Protein AF-A0A3S5FGG3-F1 (afdb_monomer_lite)

Organism: NCBI:txid117903

Secondary structure (DSSP, 8-state):
---------PPPP-S-S--EES-S---EE--TTPPTTPBPEE-EEPPTT---SSSEE-SSB-B--EE--S-TTTT-------SS-BTTEEE-TTT-BEEE--

Foldseek 3Di:
DDDDDDDDDDDDWDQDWDKAWPDPDWDFDDDPPDDFPAFTFGFDADDVPDPDPDRGDRPHGTFTDIFTPTDCVPHTQFFDDDPPDDQQWDAHGRTRIITGHD

Sequence (102 aa):
MTGSIWIEVEVVDVNNHPPVFTSQSYRGYVSENQPAGTPVSALRPARPGSSSSKPWDRNMPLRVQATDRDSPEINGRLLYVLRPPHPFFSLDLHTGLISIVG

Structure (mmCIF, N/CA/C/O backbone):
data_AF-A0A3S5FGG3-F1
#
_entry.id   AF-A0A3S5FGG3-F1
#
loop_
_atom_site.group_PDB
_atom_site.id
_atom_site.type_symbol
_atom_site.label_atom_id
_atom_site.label_alt_id
_atom_site.label_comp_id
_atom_site.label_asym_id
_atom_site.label_entity_id
_atom_site.label_seq_id
_atom_site.pdbx_PDB_ins_code
_atom_site.Cartn_x
_atom_site.Cartn_y
_atom_site.Cartn_z
_atom_site.occupancy
_atom_site.B_iso_or_equiv
_atom_site.auth_seq_id
_atom_site.auth_comp_id
_atom_site.auth_asym_id
_atom_site.auth_atom_id
_atom_site.pdbx_PDB_model_num
ATOM 1 N N . MET A 1 1 ? 28.839 10.401 -53.074 1.00 42.38 1 MET A N 1
ATOM 2 C CA . MET A 1 1 ? 27.374 10.373 -52.889 1.00 42.38 1 MET A CA 1
ATOM 3 C C . MET A 1 1 ? 27.103 9.575 -51.630 1.00 42.38 1 MET A C 1
ATOM 5 O O . MET A 1 1 ? 27.530 8.431 -51.574 1.00 42.38 1 MET A O 1
ATOM 9 N N . THR A 1 2 ? 26.487 10.168 -50.615 1.00 66.31 2 THR A N 1
ATOM 10 C CA . THR A 1 2 ? 26.039 9.448 -49.414 1.00 66.31 2 THR A CA 1
ATOM 11 C C . THR A 1 2 ? 24.535 9.644 -49.297 1.00 66.31 2 THR A C 1
ATOM 13 O O . THR A 1 2 ? 24.064 10.776 -49.369 1.00 66.31 2 THR A O 1
ATOM 16 N N . GLY A 1 3 ? 23.791 8.545 -49.191 1.00 76.75 3 GLY A N 1
ATOM 17 C CA . GLY A 1 3 ? 22.349 8.552 -48.962 1.00 76.75 3 GLY A CA 1
ATOM 18 C C . GLY A 1 3 ? 22.063 8.154 -47.521 1.00 76.75 3 GLY A C 1
ATOM 19 O O . GLY A 1 3 ? 22.668 7.209 -47.019 1.00 76.75 3 GLY A O 1
ATOM 20 N N . SER A 1 4 ? 21.161 8.876 -46.865 1.00 83.88 4 SER A N 1
ATOM 21 C CA . SER A 1 4 ? 20.677 8.540 -45.527 1.00 83.88 4 SER A CA 1
ATOM 22 C C . SER A 1 4 ? 19.269 7.967 -45.632 1.00 83.88 4 SER A C 1
ATOM 24 O O . SER A 1 4 ? 18.427 8.510 -46.344 1.00 83.88 4 SER A O 1
ATOM 26 N N . ILE A 1 5 ? 19.032 6.873 -44.916 1.00 86.44 5 ILE A N 1
ATOM 27 C CA . ILE A 1 5 ? 17.729 6.233 -44.742 1.00 86.44 5 ILE A CA 1
ATOM 28 C C . ILE A 1 5 ? 17.346 6.329 -43.267 1.00 86.44 5 ILE A C 1
ATOM 30 O O . ILE A 1 5 ? 18.194 6.160 -42.390 1.00 86.44 5 ILE A O 1
ATOM 34 N N . TRP A 1 6 ? 16.071 6.599 -43.009 1.00 87.62 6 TRP A N 1
ATOM 35 C CA . TRP A 1 6 ? 15.499 6.562 -41.671 1.00 87.62 6 TRP A CA 1
ATOM 36 C C . TRP A 1 6 ? 14.948 5.170 -41.391 1.00 87.62 6 TRP A C 1
ATOM 38 O O . TRP A 1 6 ? 14.255 4.592 -42.227 1.00 87.62 6 TRP A O 1
ATOM 48 N N . ILE A 1 7 ? 15.278 4.644 -40.217 1.00 89.06 7 ILE A N 1
ATOM 49 C CA . ILE A 1 7 ? 14.749 3.386 -39.701 1.00 89.06 7 ILE A CA 1
ATOM 50 C C . ILE A 1 7 ? 13.952 3.737 -38.453 1.00 89.06 7 ILE A C 1
ATOM 52 O O . ILE A 1 7 ? 14.476 4.387 -37.548 1.00 89.06 7 ILE A O 1
ATOM 56 N N . GLU A 1 8 ? 12.696 3.314 -38.422 1.00 91.12 8 GLU A N 1
ATOM 57 C CA . GLU A 1 8 ? 11.837 3.434 -37.252 1.00 91.12 8 GLU A CA 1
ATOM 58 C C . GLU A 1 8 ? 11.922 2.145 -36.433 1.00 91.12 8 GLU A C 1
ATOM 60 O O . GLU A 1 8 ? 11.856 1.042 -36.979 1.00 91.12 8 GLU A O 1
ATOM 65 N N . VAL A 1 9 ? 12.117 2.291 -35.123 1.00 89.75 9 VAL A N 1
ATOM 66 C CA . VAL A 1 9 ? 12.186 1.178 -34.173 1.00 89.75 9 VAL A CA 1
ATOM 67 C C . VAL A 1 9 ? 11.201 1.463 -33.051 1.00 89.75 9 VAL A C 1
ATOM 69 O O . VAL A 1 9 ? 11.311 2.486 -32.377 1.00 89.75 9 VAL A O 1
ATOM 72 N N . GLU A 1 10 ? 10.263 0.545 -32.843 1.00 88.44 10 GLU A N 1
ATOM 73 C CA . GLU A 1 10 ? 9.333 0.581 -31.719 1.00 88.44 10 GLU A CA 1
ATOM 74 C C . GLU A 1 10 ? 9.930 -0.171 -30.524 1.00 88.44 10 GLU A C 1
ATOM 76 O O . GLU A 1 10 ? 10.421 -1.295 -30.656 1.00 88.44 10 GLU A O 1
ATOM 81 N N . VAL A 1 11 ? 9.899 0.455 -29.348 1.00 84.44 11 VAL A N 1
ATOM 82 C CA . VAL A 1 11 ? 10.335 -0.165 -28.094 1.00 84.44 11 VAL A CA 1
ATOM 83 C C . VAL A 1 11 ? 9.098 -0.608 -27.325 1.00 84.44 11 VAL A C 1
ATOM 85 O O . VAL A 1 11 ? 8.277 0.223 -26.944 1.00 84.44 11 VAL A O 1
ATOM 88 N N . VAL A 1 12 ? 8.979 -1.914 -27.087 1.00 86.31 12 VAL A N 1
ATOM 89 C CA . VAL A 1 12 ? 7.858 -2.508 -26.349 1.00 86.31 12 VAL A CA 1
ATOM 90 C C . VAL A 1 12 ? 8.220 -2.639 -24.871 1.00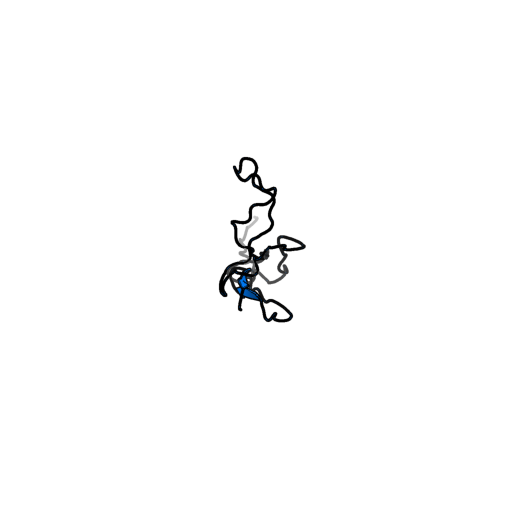 86.31 12 VAL A C 1
ATOM 92 O O . VAL A 1 12 ? 9.270 -3.185 -24.528 1.00 86.31 12 VAL A O 1
ATOM 95 N N . ASP A 1 13 ? 7.338 -2.153 -24.002 1.00 85.19 13 ASP A N 1
ATOM 96 C CA . ASP A 1 13 ? 7.432 -2.335 -22.552 1.00 85.19 13 ASP A CA 1
ATOM 97 C C . ASP A 1 13 ? 7.229 -3.813 -22.176 1.00 85.19 13 ASP A C 1
ATOM 99 O O . ASP A 1 13 ? 6.281 -4.464 -22.624 1.00 85.19 13 ASP A O 1
ATOM 103 N N . VAL A 1 14 ? 8.123 -4.349 -21.345 1.00 89.50 14 VAL A N 1
ATOM 104 C CA . VAL A 1 14 ? 8.056 -5.721 -20.825 1.00 89.50 14 VAL A CA 1
ATOM 105 C C . VAL A 1 14 ? 8.080 -5.687 -19.304 1.00 89.50 14 VAL A C 1
ATOM 107 O O . VAL A 1 14 ? 8.737 -4.831 -18.727 1.00 89.50 14 VAL A O 1
ATOM 110 N N . ASN A 1 15 ? 7.418 -6.650 -18.662 1.00 91.25 15 ASN A N 1
ATOM 111 C CA . ASN A 1 15 ? 7.406 -6.770 -17.205 1.00 91.25 15 ASN A CA 1
ATOM 112 C C . ASN A 1 15 ? 8.775 -7.244 -16.684 1.00 91.25 15 ASN A C 1
ATOM 114 O O . ASN A 1 15 ? 9.044 -8.450 -16.642 1.00 91.25 15 ASN A O 1
ATOM 118 N N . ASN A 1 16 ? 9.659 -6.307 -16.352 1.00 92.06 16 ASN A N 1
ATOM 119 C CA . ASN A 1 16 ? 11.011 -6.597 -15.879 1.00 92.06 16 ASN A CA 1
ATOM 120 C C . ASN A 1 16 ? 11.390 -5.859 -14.589 1.00 92.06 16 ASN A C 1
ATOM 122 O O . ASN A 1 16 ? 12.496 -6.078 -14.081 1.00 92.06 16 ASN A O 1
ATOM 126 N N . HIS A 1 17 ? 10.487 -5.068 -14.011 1.00 92.94 17 HIS A N 1
ATOM 127 C CA . HIS A 1 17 ? 10.675 -4.472 -12.698 1.00 92.94 17 HIS A CA 1
ATOM 128 C C . HIS A 1 17 ? 9.650 -5.039 -11.717 1.00 92.94 17 HIS A C 1
ATOM 130 O O . HIS A 1 17 ? 8.460 -4.830 -11.877 1.00 92.94 17 HIS A O 1
ATOM 136 N N . PRO A 1 18 ? 10.070 -5.745 -10.654 1.00 93.69 18 PRO A N 1
ATOM 137 C CA . PRO A 1 18 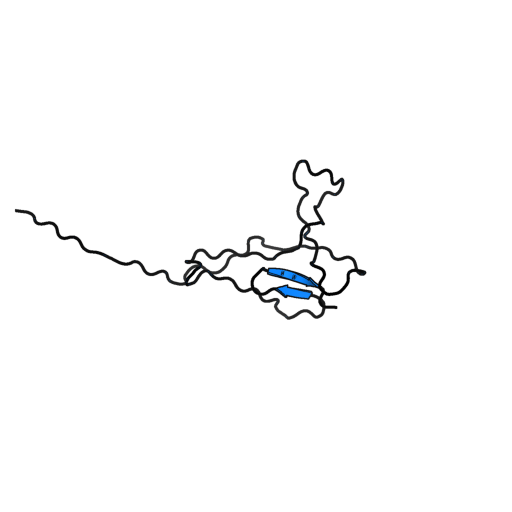? 9.115 -6.217 -9.666 1.00 93.69 18 PRO A CA 1
ATOM 138 C C . PRO A 1 18 ? 8.551 -5.045 -8.842 1.00 93.69 18 PRO A C 1
ATOM 140 O O . PRO A 1 18 ? 9.282 -4.087 -8.559 1.00 93.69 18 PRO A O 1
ATOM 143 N N . PRO A 1 19 ? 7.314 -5.165 -8.327 1.00 95.62 19 PRO A N 1
ATOM 144 C CA . PRO A 1 19 ? 6.762 -4.214 -7.374 1.00 95.62 19 PRO A CA 1
ATOM 145 C C . PRO A 1 19 ? 7.652 -4.033 -6.141 1.00 95.62 19 PRO A C 1
ATOM 147 O O . PRO A 1 19 ? 8.060 -5.004 -5.497 1.00 95.62 19 PRO A O 1
ATOM 150 N N . VAL A 1 20 ? 7.888 -2.781 -5.747 1.00 96.44 20 VAL A N 1
ATOM 151 C CA . VAL A 1 20 ? 8.669 -2.424 -4.554 1.00 96.44 20 VAL A CA 1
ATOM 152 C C . VAL A 1 20 ? 7.802 -1.649 -3.571 1.00 96.44 20 VAL A C 1
ATOM 154 O O . VAL A 1 20 ? 7.274 -0.593 -3.907 1.00 96.44 20 VAL A O 1
ATOM 157 N N . PHE A 1 21 ? 7.668 -2.140 -2.337 1.00 96.25 21 PHE A N 1
ATOM 158 C CA . PHE A 1 21 ? 6.951 -1.416 -1.283 1.00 96.25 21 PHE A CA 1
ATOM 159 C C . PHE A 1 21 ? 7.652 -0.106 -0.910 1.00 96.25 21 PHE A C 1
ATOM 161 O O . PHE A 1 21 ? 8.875 -0.044 -0.796 1.00 96.25 21 PHE A O 1
ATOM 168 N N . THR A 1 22 ? 6.865 0.935 -0.637 1.00 94.25 22 THR A N 1
ATOM 169 C CA . THR A 1 22 ? 7.376 2.254 -0.229 1.00 94.25 22 THR A CA 1
ATOM 170 C C . THR A 1 22 ? 7.963 2.254 1.180 1.00 94.25 22 THR A C 1
ATOM 172 O O . THR A 1 22 ? 8.679 3.178 1.562 1.00 94.25 22 THR A O 1
ATOM 175 N N . SER A 1 23 ? 7.645 1.246 1.992 1.00 92.38 23 SER A N 1
ATOM 176 C CA . SER A 1 23 ? 8.168 1.078 3.344 1.00 92.38 23 SER A CA 1
ATOM 177 C C . SER A 1 23 ? 8.442 -0.391 3.632 1.00 92.38 23 SER A C 1
ATOM 179 O O . SER A 1 23 ? 7.665 -1.267 3.263 1.00 92.38 23 SER A O 1
ATOM 181 N N . GLN A 1 24 ? 9.535 -0.659 4.350 1.00 91.94 24 GLN A N 1
ATOM 182 C CA . GLN A 1 24 ? 9.894 -2.017 4.780 1.00 91.94 24 GLN A CA 1
ATOM 183 C C . GLN A 1 24 ? 8.922 -2.578 5.825 1.00 91.94 24 GLN A C 1
ATOM 185 O O . GLN A 1 24 ? 8.796 -3.789 5.977 1.00 91.94 24 GLN A O 1
ATOM 190 N N . SER A 1 25 ? 8.245 -1.701 6.570 1.00 92.19 25 SER A N 1
ATOM 191 C CA . SER A 1 25 ? 7.203 -2.090 7.513 1.00 92.19 25 SER A CA 1
ATOM 192 C C . SER A 1 25 ? 6.113 -1.028 7.580 1.00 92.19 25 SER A C 1
ATOM 194 O O . SER A 1 25 ? 6.390 0.169 7.518 1.00 92.19 25 SER A O 1
ATOM 196 N N . TYR A 1 26 ? 4.875 -1.487 7.736 1.00 91.81 26 TYR A N 1
ATOM 197 C CA . TYR A 1 26 ? 3.698 -0.649 7.925 1.00 91.81 26 TYR A CA 1
ATOM 198 C C . TYR A 1 26 ? 3.199 -0.861 9.348 1.00 91.81 26 TYR A C 1
ATOM 200 O O . TYR A 1 26 ? 2.970 -1.994 9.771 1.00 91.81 26 TYR A O 1
ATOM 208 N N . ARG A 1 27 ? 3.059 0.226 10.106 1.00 90.75 27 ARG A N 1
ATOM 209 C CA . ARG A 1 27 ? 2.561 0.187 11.483 1.00 90.75 27 ARG A CA 1
ATOM 210 C C . ARG A 1 27 ? 1.310 1.035 11.593 1.00 90.75 27 ARG A C 1
ATOM 212 O O . ARG A 1 27 ? 1.263 2.166 11.106 1.00 90.75 27 ARG A O 1
ATOM 219 N N . GLY A 1 28 ? 0.314 0.479 12.260 1.00 91.31 28 GLY A N 1
ATOM 220 C CA . GLY A 1 28 ? -0.938 1.155 12.533 1.00 91.31 28 GLY A CA 1
ATOM 221 C C . GLY A 1 28 ? -1.421 0.898 13.944 1.00 91.31 28 GLY A C 1
ATOM 222 O O . GLY A 1 28 ? -0.831 0.126 14.698 1.00 91.31 28 GLY A O 1
ATOM 223 N N . TYR A 1 29 ? -2.500 1.582 14.283 1.00 90.50 29 TYR A N 1
ATOM 224 C CA . TYR A 1 29 ? -3.180 1.471 15.557 1.00 90.50 29 TYR A CA 1
ATOM 225 C C . TYR A 1 29 ? -4.683 1.363 15.317 1.00 90.50 29 TYR A C 1
ATOM 227 O O . TYR A 1 29 ? -5.237 2.040 14.450 1.00 90.50 29 TYR A O 1
ATOM 235 N N . VAL A 1 30 ? -5.330 0.526 16.120 1.00 90.81 30 VAL A N 1
ATOM 236 C CA . VAL A 1 30 ? -6.779 0.362 16.170 1.00 90.81 30 VAL A CA 1
ATOM 237 C C . VAL A 1 30 ? -7.195 0.415 17.631 1.00 90.81 30 VAL A C 1
ATOM 239 O O . VAL A 1 30 ? -6.525 -0.162 18.486 1.00 90.81 30 VAL A O 1
ATOM 242 N N . SER A 1 31 ? -8.286 1.121 17.915 1.00 89.50 31 SER A N 1
ATOM 243 C CA . SER A 1 31 ? -8.944 1.036 19.216 1.00 89.50 31 SER A CA 1
ATOM 244 C C . SER A 1 31 ? -9.910 -0.147 19.204 1.00 89.50 31 SER A C 1
ATOM 246 O O . SER A 1 31 ? -10.640 -0.329 18.235 1.00 89.50 31 SER A O 1
ATOM 248 N N . GLU A 1 32 ? -9.926 -0.943 20.269 1.00 87.44 32 GLU A N 1
ATOM 249 C CA . GLU A 1 32 ? -10.725 -2.178 20.380 1.00 87.44 32 GLU A CA 1
ATOM 250 C C . GLU A 1 32 ? -12.236 -1.973 20.178 1.00 87.44 32 GLU A C 1
ATOM 252 O O . GLU A 1 32 ? -12.946 -2.890 19.790 1.00 87.44 32 GLU A O 1
ATOM 257 N N . ASN A 1 33 ? -12.722 -0.752 20.403 1.00 90.75 33 ASN A N 1
ATOM 258 C CA . ASN A 1 33 ? -14.126 -0.371 20.282 1.00 90.75 33 ASN A CA 1
ATOM 259 C C . ASN A 1 33 ? -14.535 0.114 18.878 1.00 90.75 33 ASN A C 1
ATOM 261 O O . ASN A 1 33 ? -15.643 0.626 18.715 1.00 90.75 33 ASN A O 1
ATOM 265 N N . GLN A 1 34 ? -13.647 0.043 17.881 1.00 91.94 34 GLN A N 1
ATOM 266 C CA . GLN A 1 34 ? -13.974 0.480 16.524 1.00 91.94 34 GLN A CA 1
ATOM 267 C C . GLN A 1 34 ? -14.844 -0.557 15.797 1.00 91.94 34 GLN A C 1
ATOM 269 O O . GLN A 1 34 ? -14.549 -1.750 15.865 1.00 91.94 34 GLN A O 1
ATOM 274 N N . PRO A 1 35 ? -15.892 -0.128 15.070 1.00 93.81 35 PRO A N 1
ATOM 275 C CA . PRO A 1 35 ? -16.743 -1.042 14.318 1.00 93.81 35 PRO A CA 1
ATOM 276 C C . PRO A 1 35 ? -16.013 -1.636 13.105 1.00 93.81 35 PRO A C 1
ATOM 278 O O . PRO A 1 35 ? -15.062 -1.048 12.573 1.00 93.81 35 PRO A O 1
ATOM 281 N N . ALA A 1 36 ? -16.509 -2.776 12.619 1.00 93.62 36 ALA A N 1
ATOM 282 C CA . ALA A 1 36 ? -16.087 -3.351 11.345 1.00 93.62 36 ALA A CA 1
ATOM 283 C C . ALA A 1 36 ? -16.242 -2.340 10.192 1.00 93.62 36 ALA A C 1
ATOM 285 O O . ALA A 1 36 ? -17.119 -1.477 10.200 1.00 93.62 36 ALA A O 1
ATOM 286 N N . GLY A 1 37 ? -15.352 -2.425 9.208 1.00 92.81 37 GLY A N 1
ATOM 287 C CA . GLY A 1 37 ? -15.222 -1.480 8.100 1.00 92.81 37 GLY A CA 1
ATOM 288 C C . GLY A 1 37 ? -14.352 -0.258 8.411 1.00 92.81 37 GLY A C 1
ATOM 289 O O . GLY A 1 37 ? -13.913 0.418 7.478 1.00 92.81 37 GLY A O 1
ATOM 290 N N . THR A 1 38 ? -14.038 0.014 9.684 1.00 94.62 38 THR A N 1
ATOM 291 C CA . THR A 1 38 ? -13.189 1.157 10.054 1.00 94.62 38 THR A CA 1
ATOM 292 C C . THR A 1 38 ? -11.760 0.969 9.527 1.00 94.62 38 THR A C 1
ATOM 294 O O . THR A 1 38 ? -11.157 -0.081 9.777 1.00 94.62 38 THR A O 1
ATOM 297 N N . PRO A 1 39 ? -11.181 1.967 8.830 1.00 95.06 39 PRO A N 1
ATOM 298 C CA . PRO A 1 39 ? -9.779 1.938 8.435 1.00 95.06 39 PRO A CA 1
ATOM 299 C C . PRO A 1 39 ? -8.838 1.946 9.638 1.00 95.06 39 PRO A C 1
ATOM 301 O O . PRO A 1 39 ? -9.031 2.698 10.592 1.00 95.06 39 PRO A O 1
ATOM 304 N N . VAL A 1 40 ? -7.760 1.172 9.560 1.00 94.50 40 VAL A N 1
ATOM 305 C CA . VAL A 1 40 ? -6.683 1.216 10.554 1.00 94.50 40 VAL A CA 1
ATOM 306 C C . VAL A 1 40 ? -6.006 2.587 10.504 1.00 94.50 40 VAL A C 1
ATOM 308 O O . VAL A 1 40 ? -5.685 3.073 9.422 1.00 94.50 40 VAL A O 1
ATOM 311 N N . SER A 1 41 ? -5.739 3.222 11.646 1.00 92.94 41 SER A N 1
ATOM 312 C CA . SER A 1 41 ? -4.996 4.489 11.682 1.00 92.94 41 SER A CA 1
ATOM 313 C C . SER A 1 41 ? -3.509 4.245 11.442 1.00 92.94 41 SER A C 1
ATOM 315 O O . SER A 1 41 ? -2.907 3.402 12.106 1.00 92.94 41 SER A O 1
ATOM 317 N N . ALA A 1 42 ? -2.883 5.001 10.539 1.00 90.38 42 ALA A N 1
ATOM 318 C CA . ALA A 1 42 ? -1.439 4.931 10.339 1.00 90.38 42 ALA A CA 1
ATOM 319 C C . ALA A 1 42 ? -0.678 5.518 11.536 1.00 90.38 42 ALA A C 1
ATOM 321 O O . ALA A 1 42 ? -1.116 6.487 12.151 1.00 90.38 42 ALA A O 1
ATOM 322 N N . LEU A 1 43 ? 0.503 4.972 11.824 1.00 86.62 43 LEU A N 1
ATOM 323 C CA . LEU A 1 43 ? 1.470 5.581 12.734 1.00 86.62 43 LEU A CA 1
ATOM 324 C C . LEU A 1 43 ? 2.567 6.247 11.906 1.00 86.62 43 LEU A C 1
ATOM 326 O O . LEU A 1 43 ? 3.607 5.649 11.635 1.00 86.62 43 LEU A O 1
ATOM 330 N N . ARG A 1 44 ? 2.315 7.487 11.482 1.00 77.81 44 ARG A N 1
ATOM 331 C CA . ARG A 1 44 ? 3.301 8.320 10.783 1.00 77.81 44 ARG A CA 1
ATOM 332 C C . ARG A 1 44 ? 3.768 9.460 11.691 1.00 77.81 44 ARG A C 1
ATOM 334 O O . ARG A 1 44 ? 2.960 9.920 12.504 1.00 77.81 44 ARG A O 1
ATOM 341 N N . PRO A 1 45 ? 5.026 9.924 11.575 1.00 72.94 45 PRO A N 1
ATOM 342 C CA . PRO A 1 45 ? 5.477 11.110 12.291 1.00 72.94 45 PRO A CA 1
ATOM 343 C C . PRO A 1 45 ? 4.520 12.273 12.041 1.00 72.94 45 PRO A C 1
ATOM 345 O O . PRO A 1 45 ? 4.049 12.459 10.915 1.00 72.94 45 PRO A O 1
ATOM 348 N N . ALA A 1 46 ? 4.217 13.035 13.088 1.00 73.25 46 ALA A N 1
ATOM 349 C CA . ALA A 1 46 ? 3.435 14.251 12.945 1.00 73.25 46 ALA A CA 1
ATOM 350 C C . ALA A 1 46 ? 4.107 15.188 11.925 1.00 73.25 46 ALA A C 1
ATOM 352 O O . ALA A 1 46 ? 5.332 15.350 11.918 1.00 73.25 46 ALA A O 1
ATOM 353 N N . ARG A 1 47 ? 3.310 15.787 11.033 1.00 72.06 47 ARG A N 1
ATOM 354 C CA . ARG A 1 47 ? 3.833 16.752 10.061 1.00 72.06 47 ARG A CA 1
ATOM 355 C C . ARG A 1 47 ? 4.392 17.963 10.824 1.00 72.06 47 ARG A C 1
ATOM 357 O O . ARG A 1 47 ? 3.718 18.448 11.732 1.00 72.06 47 ARG A O 1
ATOM 364 N N . PRO A 1 48 ? 5.561 18.511 10.447 1.00 72.81 48 PRO A N 1
ATOM 365 C CA . PRO A 1 48 ? 6.052 19.753 11.036 1.00 72.81 48 PRO A CA 1
ATOM 366 C C . PRO A 1 48 ? 4.980 20.851 10.945 1.00 72.81 48 PRO A C 1
ATOM 368 O O . PRO A 1 48 ? 4.467 21.121 9.859 1.00 72.81 48 PRO A O 1
ATOM 371 N N . GLY A 1 49 ? 4.607 21.439 12.086 1.00 72.12 49 GLY A N 1
ATOM 372 C CA . GLY A 1 49 ? 3.553 22.457 12.176 1.00 72.12 49 GLY A CA 1
ATOM 373 C C . GLY A 1 49 ? 2.131 21.931 12.416 1.00 72.12 49 GLY A C 1
ATOM 374 O O . GLY A 1 49 ? 1.201 22.732 12.470 1.00 72.12 49 GLY A O 1
ATOM 375 N N . SER A 1 50 ? 1.923 20.619 12.585 1.00 71.44 50 SER A N 1
ATOM 376 C CA . SER A 1 50 ? 0.626 20.102 13.037 1.00 71.44 50 SER A CA 1
ATOM 377 C C . SER A 1 50 ? 0.359 20.513 14.487 1.00 71.44 50 SER A C 1
ATOM 379 O O . SER A 1 50 ? 1.215 20.320 15.348 1.00 71.44 50 SER A O 1
ATOM 381 N N . SER A 1 51 ? -0.847 21.000 14.783 1.00 66.94 51 SER A N 1
ATOM 382 C CA . SER A 1 51 ? -1.283 21.364 16.142 1.00 66.94 51 SER A CA 1
ATOM 383 C C . SER A 1 51 ? -1.502 20.164 17.074 1.00 66.94 51 SER A C 1
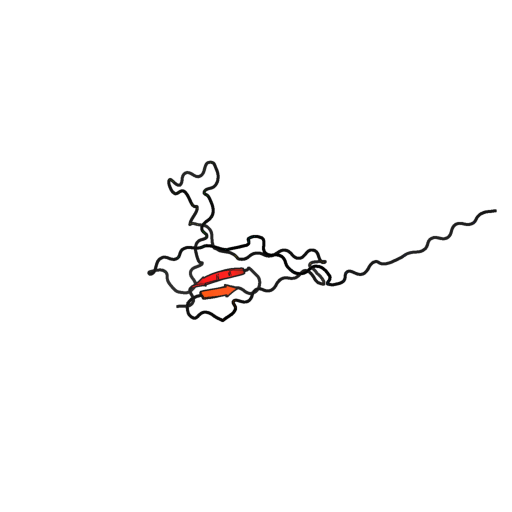ATOM 385 O O . SER A 1 51 ? -1.842 20.344 18.244 1.00 66.94 51 SER A O 1
ATOM 387 N N . SER A 1 52 ? -1.327 18.929 16.589 1.00 67.69 52 SER A N 1
ATOM 388 C CA . SER A 1 52 ? -1.442 17.741 17.424 1.00 67.69 52 SER A CA 1
ATOM 389 C C . SER A 1 52 ? -0.264 17.660 18.392 1.00 67.69 52 SER A C 1
ATOM 391 O O . SER A 1 52 ? 0.875 17.464 17.981 1.00 67.69 52 SER A O 1
ATOM 393 N N . SER A 1 53 ? -0.550 17.691 19.692 1.00 66.88 53 SER A N 1
ATOM 394 C CA . SER A 1 53 ? 0.408 17.409 20.774 1.00 66.88 53 SER A CA 1
ATOM 395 C C . SER A 1 53 ? 0.924 15.959 20.784 1.00 66.88 53 SER A C 1
ATOM 397 O O . SER A 1 53 ? 1.762 15.593 21.605 1.00 66.88 53 SER A O 1
ATOM 399 N N . LYS A 1 54 ? 0.426 15.114 19.875 1.00 69.00 54 LYS A N 1
ATOM 400 C CA . LYS A 1 54 ? 0.844 13.725 19.697 1.00 69.00 54 LYS A CA 1
ATOM 401 C C . LYS A 1 54 ? 2.051 13.642 18.748 1.00 69.00 54 LYS A C 1
ATOM 403 O O . LYS A 1 54 ? 2.025 14.295 17.709 1.00 69.00 54 LYS A O 1
ATOM 408 N N . PRO A 1 55 ? 3.046 12.772 19.020 1.00 71.62 55 PRO A N 1
ATOM 409 C CA . PRO A 1 55 ? 4.193 12.564 18.124 1.00 71.62 55 PRO A CA 1
ATOM 410 C C . PRO A 1 55 ? 3.823 11.965 16.756 1.00 71.62 55 PRO A C 1
ATOM 412 O O . PRO A 1 55 ? 4.637 11.967 15.833 1.00 71.62 55 PRO A O 1
ATOM 415 N N . TRP A 1 56 ? 2.614 11.410 16.639 1.00 73.75 56 TRP A N 1
ATOM 416 C CA . TRP A 1 56 ? 2.127 10.684 15.470 1.00 73.75 56 TRP A CA 1
ATOM 417 C C . TRP A 1 56 ? 0.744 11.180 15.055 1.00 73.75 56 TRP A C 1
ATOM 419 O O . TRP A 1 56 ? -0.145 11.340 15.899 1.00 73.75 56 TRP A O 1
ATOM 429 N N . ASP A 1 57 ? 0.554 11.352 13.750 1.00 70.88 57 ASP A N 1
ATOM 430 C CA . ASP A 1 57 ? -0.749 11.664 13.166 1.00 70.88 57 ASP A CA 1
ATOM 431 C C . ASP A 1 57 ? -1.578 10.379 13.023 1.00 70.88 57 ASP A C 1
ATOM 433 O O . ASP A 1 57 ? -1.223 9.484 12.254 1.00 70.88 57 ASP A O 1
ATOM 437 N N . ARG A 1 58 ? -2.676 10.288 13.789 1.00 73.12 58 ARG A N 1
ATOM 438 C CA . ARG A 1 58 ? -3.586 9.129 13.830 1.00 73.12 58 ARG A CA 1
ATOM 439 C C . ARG A 1 58 ? -4.823 9.292 12.942 1.00 73.12 58 ARG A C 1
ATOM 441 O O . ARG A 1 58 ? -5.581 8.334 12.800 1.00 73.12 58 ARG A O 1
ATOM 448 N N . ASN A 1 59 ? -5.047 10.464 12.349 1.00 74.88 59 ASN A N 1
ATOM 449 C CA . ASN A 1 59 ? -6.282 10.753 11.607 1.00 74.88 59 ASN A CA 1
ATOM 450 C C . ASN A 1 59 ? -6.230 10.288 10.152 1.00 74.88 59 ASN A C 1
ATOM 452 O O . ASN A 1 59 ? -7.091 10.628 9.344 1.00 74.88 59 ASN A O 1
ATOM 456 N N . MET A 1 60 ? -5.205 9.524 9.802 1.00 85.69 60 MET A N 1
ATOM 457 C CA . MET A 1 60 ? -4.868 9.288 8.420 1.00 85.69 60 MET A CA 1
ATOM 458 C C . MET A 1 60 ? -4.753 7.772 8.201 1.00 85.69 60 MET A C 1
ATOM 460 O O . MET A 1 60 ? -3.931 7.132 8.866 1.00 85.69 60 MET A O 1
ATOM 464 N N . PRO A 1 61 ? -5.569 7.181 7.308 1.00 92.44 61 PRO A N 1
ATOM 465 C CA . PRO A 1 61 ? -5.714 5.735 7.200 1.00 92.44 61 PRO A CA 1
ATOM 466 C C . PRO A 1 61 ? -4.408 5.058 6.782 1.00 92.44 61 PRO A C 1
ATOM 468 O O . PRO A 1 61 ? -3.613 5.613 6.012 1.00 92.44 61 PRO A O 1
ATOM 471 N N . LEU A 1 62 ? -4.197 3.849 7.291 1.00 93.81 62 LEU A N 1
ATOM 472 C CA . LEU A 1 62 ? -3.086 2.988 6.942 1.00 93.81 62 LEU A CA 1
ATOM 473 C C . LEU A 1 62 ? -3.336 2.395 5.561 1.00 93.81 62 LEU A C 1
ATOM 475 O O . LEU A 1 62 ? -4.319 1.691 5.327 1.00 93.81 62 LEU A O 1
ATOM 479 N N . ARG A 1 63 ? -2.412 2.696 4.654 1.00 94.31 63 ARG A N 1
ATOM 480 C CA . ARG A 1 63 ? -2.385 2.149 3.306 1.00 94.31 63 ARG A CA 1
ATOM 481 C C . ARG A 1 63 ? -1.028 1.528 3.051 1.00 94.31 63 ARG A C 1
ATOM 483 O O . ARG A 1 63 ? -0.004 2.170 3.286 1.00 94.31 63 ARG A O 1
ATOM 490 N N . VAL A 1 64 ? -1.040 0.297 2.570 1.00 94.94 64 VAL A N 1
ATOM 491 C CA . VAL A 1 64 ? 0.131 -0.330 1.968 1.00 94.94 64 VAL A CA 1
ATOM 492 C C . VAL A 1 64 ? 0.296 0.258 0.574 1.00 94.94 64 VAL A C 1
ATOM 494 O O . VAL A 1 64 ? -0.686 0.467 -0.135 1.00 94.94 64 VAL A O 1
ATOM 497 N N . GLN A 1 65 ? 1.530 0.569 0.192 1.00 94.69 65 GLN A N 1
ATOM 498 C CA . GLN A 1 65 ? 1.821 1.152 -1.111 1.00 94.69 65 GLN A CA 1
ATOM 499 C C . GLN A 1 65 ? 3.062 0.497 -1.695 1.00 94.69 65 GLN A C 1
ATOM 501 O O . GLN A 1 65 ? 4.077 0.371 -1.018 1.00 94.69 65 GLN A O 1
ATOM 506 N N . ALA A 1 66 ? 2.993 0.111 -2.957 1.00 95.25 66 ALA A N 1
ATOM 507 C CA . ALA A 1 66 ? 4.147 -0.275 -3.743 1.00 95.25 66 ALA A CA 1
ATOM 508 C C . ALA A 1 66 ? 4.235 0.585 -5.005 1.00 95.25 66 ALA A C 1
ATOM 510 O O . ALA A 1 66 ? 3.289 1.285 -5.368 1.00 95.25 66 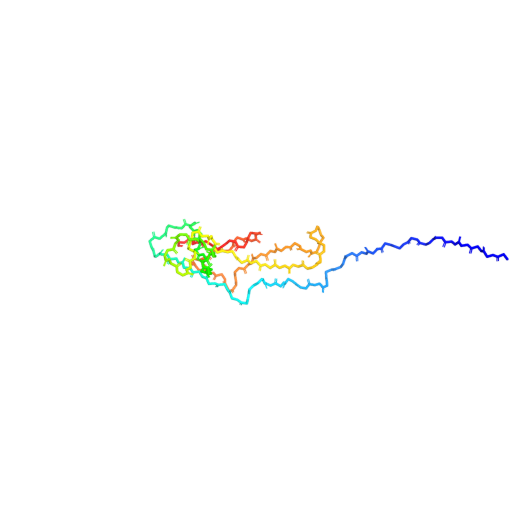ALA A O 1
ATOM 511 N N . THR A 1 67 ? 5.398 0.549 -5.635 1.00 94.19 67 THR A N 1
ATOM 512 C CA . THR A 1 67 ? 5.684 1.173 -6.921 1.00 94.19 67 THR A CA 1
ATOM 513 C C . THR A 1 67 ? 6.230 0.112 -7.852 1.00 94.19 67 THR A C 1
ATOM 515 O O . THR A 1 67 ? 7.130 -0.631 -7.460 1.00 94.19 67 THR A O 1
ATOM 518 N N . ASP A 1 68 ? 5.712 0.085 -9.066 1.00 94.94 68 ASP A N 1
ATOM 519 C CA . ASP A 1 68 ? 6.271 -0.665 -10.179 1.00 94.94 68 ASP A CA 1
ATOM 520 C C . ASP A 1 68 ? 6.829 0.344 -11.189 1.00 94.94 68 ASP A C 1
ATOM 522 O O . ASP A 1 68 ? 6.283 1.445 -11.311 1.00 94.94 68 ASP A O 1
ATOM 526 N N . ARG A 1 69 ? 7.963 0.031 -11.821 1.00 93.75 69 ARG A N 1
ATOM 527 C CA . ARG A 1 69 ? 8.601 0.941 -12.787 1.00 93.75 69 ARG A CA 1
ATOM 528 C C . ARG A 1 69 ? 8.161 0.679 -14.221 1.00 93.75 69 ARG A C 1
ATOM 530 O O . ARG A 1 69 ? 8.471 1.507 -15.075 1.00 93.75 69 ARG A O 1
ATOM 537 N N . ASP A 1 70 ? 7.450 -0.414 -14.461 1.00 93.56 70 ASP A N 1
ATOM 538 C CA . ASP A 1 70 ? 6.919 -0.737 -15.774 1.00 93.56 70 ASP A CA 1
ATOM 539 C C . ASP A 1 70 ? 5.694 0.130 -16.104 1.00 93.56 70 ASP A C 1
ATOM 541 O O . ASP A 1 70 ? 5.103 0.794 -15.242 1.00 93.56 70 ASP A O 1
ATOM 545 N N . SER A 1 71 ? 5.303 0.158 -17.378 1.00 90.50 71 SER A N 1
ATOM 546 C CA . SER A 1 71 ? 4.220 1.027 -17.844 1.00 90.50 71 SER A CA 1
ATOM 547 C C . SER A 1 71 ? 2.893 0.705 -17.132 1.00 90.50 71 SER A C 1
ATOM 549 O O . SER A 1 71 ? 2.421 -0.433 -17.213 1.00 90.50 71 SER A O 1
ATOM 551 N N . PRO A 1 72 ? 2.226 1.673 -16.469 1.00 81.38 72 PRO A N 1
ATOM 552 C CA . PRO A 1 72 ? 1.069 1.404 -15.605 1.00 81.38 72 PRO A CA 1
ATOM 553 C C . PRO A 1 72 ? -0.164 0.881 -16.357 1.00 81.38 72 PRO A C 1
ATOM 555 O O . PRO A 1 72 ? -1.034 0.258 -15.748 1.00 81.38 72 PRO A O 1
ATOM 558 N N . GLU A 1 73 ? -0.241 1.123 -17.667 1.00 82.94 73 GLU A N 1
ATOM 559 C CA . GLU A 1 73 ? -1.324 0.649 -18.536 1.00 82.94 73 GLU A CA 1
ATOM 560 C C . GLU A 1 73 ? -1.134 -0.803 -19.001 1.00 82.94 73 GLU A C 1
ATOM 562 O O . GLU A 1 73 ? -2.108 -1.443 -19.392 1.00 82.94 73 GLU A O 1
ATOM 567 N N . ILE A 1 74 ? 0.095 -1.332 -18.935 1.00 83.62 74 ILE A N 1
ATOM 568 C CA . ILE A 1 74 ? 0.446 -2.648 -19.485 1.00 83.62 74 ILE A CA 1
ATOM 569 C C . ILE A 1 74 ? 0.909 -3.592 -18.370 1.00 83.62 74 ILE A C 1
ATOM 571 O O . ILE A 1 74 ? 0.259 -4.606 -18.126 1.00 83.62 74 ILE A O 1
ATOM 575 N N . ASN A 1 75 ? 1.990 -3.249 -17.662 1.00 86.81 75 ASN A N 1
ATOM 576 C CA . ASN A 1 75 ? 2.669 -4.158 -16.729 1.00 86.81 75 ASN A CA 1
ATOM 577 C C . ASN A 1 75 ? 2.833 -3.603 -15.303 1.00 86.81 75 ASN A C 1
ATOM 579 O O . ASN A 1 75 ? 3.036 -4.380 -14.378 1.00 86.81 75 ASN A O 1
ATOM 583 N N . GLY A 1 76 ? 2.664 -2.296 -15.090 1.00 87.75 76 GLY A N 1
ATOM 584 C CA . GLY A 1 76 ? 2.889 -1.638 -13.797 1.00 87.75 76 GLY A CA 1
ATOM 585 C C . GLY A 1 76 ? 1.671 -1.565 -12.863 1.00 87.75 76 GLY A C 1
ATOM 586 O O . GLY A 1 76 ? 1.704 -0.858 -11.851 1.00 87.75 76 GLY A O 1
ATOM 587 N N . ARG A 1 77 ? 0.549 -2.230 -13.185 1.00 91.94 77 ARG A N 1
ATOM 588 C CA . ARG A 1 77 ? -0.665 -2.184 -12.349 1.00 91.94 77 ARG A CA 1
ATOM 589 C C . ARG A 1 77 ? -0.528 -3.090 -11.124 1.00 91.94 77 ARG A C 1
ATOM 591 O O . ARG A 1 77 ? -0.350 -4.298 -11.237 1.00 91.94 77 ARG A O 1
ATOM 598 N N . LEU A 1 78 ? -0.723 -2.513 -9.941 1.00 92.62 78 LEU A N 1
ATOM 599 C CA . LEU A 1 78 ? -0.539 -3.204 -8.665 1.00 92.62 78 LEU A CA 1
ATOM 600 C C . LEU A 1 78 ? -1.838 -3.770 -8.088 1.00 92.62 78 LEU A C 1
ATOM 602 O O . LEU A 1 78 ? -2.869 -3.095 -8.078 1.00 92.62 78 LEU A O 1
ATOM 606 N N . LEU A 1 79 ? -1.741 -4.983 -7.536 1.00 94.00 79 LEU A N 1
ATOM 607 C CA . LEU A 1 79 ? -2.778 -5.634 -6.737 1.00 94.00 79 LEU A CA 1
ATOM 608 C C . LEU A 1 79 ? -2.218 -6.061 -5.376 1.00 94.00 79 LEU A C 1
ATOM 610 O O . LEU A 1 79 ? -1.122 -6.617 -5.289 1.00 94.00 79 LEU A O 1
ATOM 614 N N . TYR A 1 80 ? -2.991 -5.840 -4.314 1.00 95.75 80 TYR A N 1
ATOM 615 C CA . TYR A 1 80 ? -2.601 -6.138 -2.937 1.00 95.75 80 TYR A CA 1
ATOM 616 C C . TYR A 1 80 ? -3.373 -7.337 -2.379 1.00 95.75 80 TYR A C 1
ATOM 618 O O . TYR A 1 80 ? -4.585 -7.443 -2.545 1.00 95.75 80 TYR A O 1
ATOM 626 N N . VAL A 1 81 ? -2.677 -8.234 -1.674 1.00 94.12 81 VAL A N 1
ATOM 627 C CA . VAL A 1 81 ? -3.285 -9.391 -0.999 1.00 94.12 81 VAL A CA 1
ATOM 628 C C . VAL A 1 81 ? -2.620 -9.598 0.358 1.00 94.12 81 VAL A C 1
ATOM 630 O O . VAL A 1 81 ? -1.394 -9.667 0.448 1.00 94.12 81 VAL A O 1
ATOM 633 N N . LEU A 1 82 ? -3.426 -9.734 1.411 1.00 93.31 82 LEU A N 1
ATOM 634 C CA . LEU A 1 82 ? -2.943 -10.102 2.740 1.00 93.31 82 LEU A CA 1
ATOM 635 C C . LEU A 1 82 ? -2.728 -11.622 2.800 1.00 93.31 82 LEU A C 1
ATOM 637 O O . LEU A 1 82 ? -3.662 -12.388 2.555 1.00 93.31 82 LEU A O 1
ATOM 641 N N . ARG A 1 83 ? -1.499 -12.065 3.097 1.00 92.88 83 ARG A N 1
ATOM 642 C CA . ARG A 1 83 ? -1.155 -13.490 3.221 1.00 92.88 83 ARG A CA 1
ATOM 643 C C . ARG A 1 83 ? -0.386 -13.784 4.523 1.00 92.88 83 ARG A C 1
ATOM 645 O O . ARG A 1 83 ? 0.624 -13.123 4.758 1.00 92.88 83 ARG A O 1
ATOM 652 N N . PRO A 1 84 ? -0.803 -14.793 5.316 1.00 93.38 84 PRO A N 1
ATOM 653 C CA . PRO A 1 84 ? -2.077 -15.507 5.181 1.00 93.38 84 PRO A CA 1
ATOM 654 C C . PRO A 1 84 ? -3.270 -14.549 5.385 1.00 93.38 84 PRO A C 1
ATOM 656 O O . PRO A 1 84 ? -3.091 -13.466 5.947 1.00 93.38 84 PRO A O 1
ATOM 659 N N . PRO A 1 85 ? -4.478 -14.911 4.920 1.00 89.31 85 PRO A N 1
ATOM 660 C CA . PRO A 1 85 ? -5.686 -14.171 5.265 1.00 89.31 85 PRO A CA 1
ATOM 661 C C . PRO A 1 85 ? -5.824 -14.054 6.786 1.00 89.31 85 PRO A C 1
ATOM 663 O O . PRO A 1 85 ? -5.493 -14.992 7.513 1.00 89.31 85 PRO A O 1
ATOM 666 N N . HIS A 1 86 ? -6.304 -12.910 7.267 1.00 89.94 86 HIS A N 1
ATOM 667 C CA . HIS A 1 86 ? -6.392 -12.623 8.695 1.00 89.94 86 HIS A CA 1
ATOM 668 C C . HIS A 1 86 ? -7.854 -12.407 9.105 1.00 89.94 86 HIS A C 1
ATOM 670 O O . HIS A 1 86 ? -8.548 -11.656 8.422 1.00 89.94 86 HIS A O 1
ATOM 676 N N . PRO A 1 87 ? -8.334 -13.000 10.214 1.00 91.88 87 PRO A N 1
ATOM 677 C CA . PRO A 1 87 ? -9.750 -12.932 10.587 1.00 91.88 87 PRO A CA 1
ATOM 678 C C . PRO A 1 87 ? -10.223 -11.510 10.915 1.00 91.88 87 PRO A C 1
ATOM 680 O O . PRO A 1 87 ? -11.371 -11.177 10.676 1.00 91.88 87 PRO A O 1
ATOM 683 N N . PHE A 1 88 ? -9.331 -10.653 11.416 1.00 93.12 88 PHE A N 1
ATOM 684 C CA . PHE A 1 88 ? -9.711 -9.319 11.897 1.00 93.12 88 PHE A CA 1
ATOM 685 C C . PHE A 1 88 ? -9.438 -8.178 10.912 1.00 93.12 88 PHE A C 1
ATOM 687 O O . PHE A 1 88 ? -9.896 -7.061 11.144 1.00 93.12 88 PHE A O 1
ATOM 694 N N . PHE A 1 89 ? -8.687 -8.427 9.832 1.00 94.69 89 PHE A N 1
ATOM 695 C CA . PHE A 1 89 ? -8.229 -7.370 8.926 1.00 94.69 89 PHE A CA 1
ATOM 696 C C . PHE A 1 89 ? -8.399 -7.754 7.460 1.00 94.69 89 PHE A C 1
ATOM 698 O O . PHE A 1 89 ? -8.022 -8.846 7.044 1.00 94.69 89 PHE A O 1
ATOM 705 N N . SER A 1 90 ? -8.881 -6.801 6.667 1.00 94.88 90 SER A N 1
ATOM 706 C CA . SER A 1 90 ? -8.944 -6.879 5.210 1.00 94.88 90 SER A CA 1
ATOM 707 C C . SER A 1 90 ? -7.987 -5.876 4.588 1.00 94.88 90 SER A C 1
ATOM 709 O O . SER A 1 90 ? -7.791 -4.786 5.126 1.00 94.88 90 SER A O 1
ATOM 711 N N . LEU A 1 91 ? -7.454 -6.227 3.421 1.00 96.06 91 LEU A N 1
ATOM 712 C CA . LEU A 1 91 ? -6.657 -5.347 2.577 1.00 96.06 91 LEU A CA 1
ATOM 713 C C . LEU A 1 91 ? -7.405 -5.130 1.262 1.00 96.06 91 LEU A C 1
ATOM 715 O O . LEU A 1 91 ? -7.665 -6.094 0.542 1.00 96.06 91 LEU A O 1
ATOM 719 N N . ASP A 1 92 ? -7.760 -3.883 0.962 1.00 96.00 92 ASP A N 1
ATOM 720 C CA . ASP A 1 92 ? -8.372 -3.543 -0.318 1.00 96.00 92 ASP A CA 1
ATOM 721 C C . ASP A 1 92 ? -7.372 -3.768 -1.458 1.00 96.00 92 ASP A C 1
ATOM 723 O O . ASP A 1 92 ? -6.251 -3.247 -1.450 1.00 96.00 92 ASP A O 1
ATOM 727 N N . LEU A 1 93 ? -7.803 -4.546 -2.449 1.00 95.94 93 LEU A N 1
ATOM 728 C CA . LEU A 1 93 ? -6.917 -5.115 -3.455 1.00 95.94 93 LEU A CA 1
ATOM 729 C C . LEU A 1 93 ? -6.360 -4.087 -4.447 1.00 95.94 93 LEU A C 1
ATOM 731 O O . LEU A 1 93 ? -5.332 -4.348 -5.061 1.00 95.94 93 LEU A O 1
ATOM 735 N N . HIS A 1 94 ? -6.994 -2.921 -4.591 1.00 94.62 94 HIS A N 1
ATOM 736 C CA . HIS A 1 94 ? -6.561 -1.879 -5.527 1.00 94.62 94 HIS A CA 1
ATOM 737 C C . HIS A 1 94 ? -5.905 -0.689 -4.822 1.00 94.62 94 HIS A C 1
ATOM 739 O O . HIS A 1 94 ? -5.009 -0.051 -5.367 1.00 94.62 94 HIS A O 1
ATOM 745 N N . THR A 1 95 ? -6.365 -0.360 -3.616 1.00 95.38 95 THR A N 1
ATOM 746 C CA . THR A 1 95 ? -5.981 0.867 -2.907 1.00 95.38 95 THR A CA 1
ATOM 747 C C . THR A 1 95 ? -4.987 0.631 -1.777 1.00 95.38 95 THR A C 1
ATOM 749 O O . THR A 1 95 ? -4.435 1.603 -1.250 1.00 95.38 95 THR A O 1
ATOM 752 N N . GLY A 1 96 ? -4.791 -0.630 -1.377 1.00 96.06 96 GLY A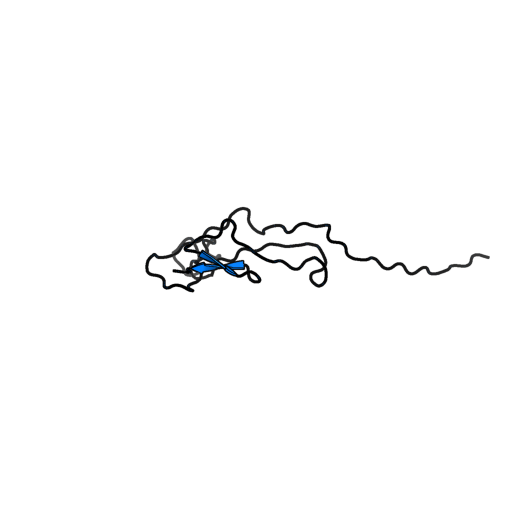 N 1
ATOM 753 C CA . GLY A 1 96 ? -3.926 -1.015 -0.268 1.00 96.06 96 GLY A CA 1
ATOM 754 C C . GLY A 1 96 ? -4.452 -0.580 1.104 1.00 96.06 96 GLY A C 1
ATOM 755 O O . GLY A 1 96 ? -3.696 -0.590 2.074 1.00 96.06 96 GLY A O 1
ATOM 756 N N . LEU A 1 97 ? -5.718 -0.161 1.205 1.00 96.31 97 LEU A N 1
ATOM 757 C CA . LEU A 1 97 ? -6.342 0.249 2.463 1.00 96.31 97 LEU A CA 1
ATOM 758 C C . LEU A 1 97 ? -6.530 -0.951 3.392 1.00 96.31 97 LEU A C 1
ATOM 760 O O . LEU A 1 97 ? -7.099 -1.959 2.982 1.00 96.31 97 LEU A O 1
ATOM 764 N N . ILE A 1 98 ? -6.094 -0.819 4.645 1.00 96.19 98 ILE A N 1
ATOM 765 C CA . ILE A 1 98 ? -6.344 -1.831 5.676 1.00 96.19 98 ILE A CA 1
ATOM 766 C C . ILE A 1 98 ? -7.543 -1.406 6.525 1.00 96.19 98 ILE A C 1
ATOM 768 O O . ILE A 1 98 ? -7.542 -0.307 7.086 1.00 96.19 98 ILE A O 1
ATOM 772 N N . SER A 1 99 ? -8.519 -2.302 6.667 1.00 95.38 99 SER A N 1
ATOM 773 C CA . SER A 1 99 ? -9.730 -2.099 7.473 1.00 95.38 99 SER A CA 1
ATOM 774 C C . SER A 1 99 ? -10.015 -3.286 8.388 1.00 95.38 99 SER A C 1
ATOM 776 O O . SER A 1 99 ? -9.548 -4.399 8.146 1.00 95.38 99 SER A O 1
ATOM 778 N N . ILE A 1 100 ? -10.788 -3.038 9.444 1.00 95.12 100 ILE A N 1
ATOM 779 C CA . ILE A 1 100 ? -11.278 -4.058 10.379 1.00 95.12 100 ILE A CA 1
ATOM 780 C C . ILE A 1 100 ? -12.418 -4.844 9.718 1.00 95.12 100 ILE A C 1
ATOM 782 O O . ILE A 1 100 ? -13.275 -4.232 9.086 1.00 95.12 100 ILE A O 1
ATOM 786 N N . VAL A 1 101 ? -12.459 -6.169 9.874 1.00 90.12 101 VAL A N 1
ATOM 787 C CA . VAL A 1 101 ? -13.524 -7.020 9.288 1.00 90.12 101 VAL A CA 1
ATOM 788 C C . VAL A 1 101 ? -14.582 -7.436 10.317 1.00 90.12 101 VAL A C 1
ATOM 790 O O . VAL A 1 101 ? -15.740 -7.596 9.940 1.00 90.12 101 VAL A O 1
ATOM 793 N N . GLY A 1 102 ? -14.227 -7.451 11.609 1.00 70.44 102 GLY A N 1
ATOM 794 C CA . GLY A 1 102 ? -15.111 -7.881 12.701 1.00 70.44 102 GLY A CA 1
ATOM 795 C C . GLY A 1 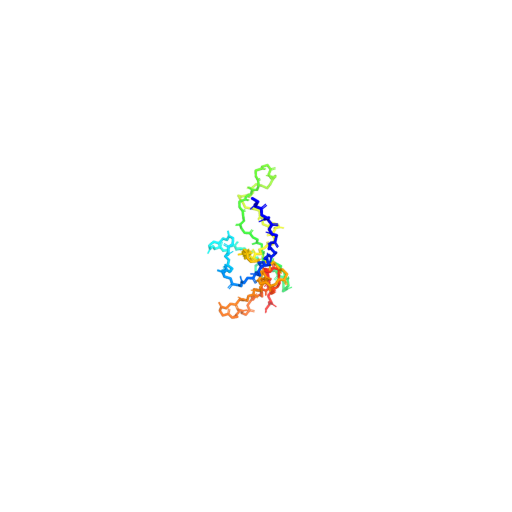102 ? -15.012 -9.371 12.978 1.00 70.44 102 GLY A C 1
ATOM 796 O O . GLY A 1 102 ? -14.962 -10.148 12.002 1.00 70.44 102 GLY A O 1
#

Radius of gyration: 21.46 Å; chains: 1; bounding box: 44×38×74 Å

pLDDT: mean 87.57, std 9.7, range [42.38, 96.44]

InterPro domains:
  IPR002126 Cadherin-like [PS50268] (22-100)
  IPR015919 Cadherin-like superfamily [SSF49313] (14-101)
  IPR039808 Cadherin [PTHR24027] (7-100)